Protein AF-A0A538GPS1-F1 (afdb_monomer_lite)

Foldseek 3Di:
DDDDDDDPDPPDQPDPPDPPDDPDPDDQQEEEEADCPPVSVVVVVVCVVRNRHHDDPPGLEYEYPDPLVCLLVVLVVDDADNHAYEYADPPHDQCSNPPHPRYDYD

Structure (mmCIF, N/CA/C/O backbone):
data_AF-A0A538GPS1-F1
#
_entry.id   AF-A0A538GPS1-F1
#
loop_
_atom_site.group_PDB
_atom_site.id
_atom_site.type_symbol
_atom_site.label_atom_id
_atom_site.label_alt_id
_atom_site.label_comp_id
_atom_site.label_asym_id
_atom_site.label_entity_id
_atom_site.label_seq_id
_atom_site.pdbx_PDB_ins_code
_atom_site.Cartn_x
_atom_site.Cartn_y
_atom_site.Cartn_z
_atom_site.occupancy
_atom_site.B_iso_or_equiv
_atom_site.auth_seq_id
_atom_site.auth_comp_id
_atom_site.auth_asym_id
_atom_site.auth_atom_id
_atom_site.pdbx_PDB_model_num
ATOM 1 N N . MET A 1 1 ? -24.217 -10.871 38.547 1.00 39.09 1 MET A N 1
ATOM 2 C CA . MET A 1 1 ? -23.057 -10.345 37.802 1.00 39.09 1 MET A CA 1
ATOM 3 C C . MET A 1 1 ? -23.225 -10.639 36.313 1.00 39.09 1 MET A C 1
ATOM 5 O O . MET A 1 1 ? -22.806 -11.702 35.878 1.00 39.09 1 MET A O 1
ATOM 9 N N . PRO A 1 2 ? -23.867 -9.754 35.533 1.00 35.06 2 PRO A N 1
ATOM 10 C CA . PRO A 1 2 ? -23.668 -9.675 34.093 1.00 35.06 2 PRO A CA 1
ATOM 11 C C . PRO A 1 2 ? -22.802 -8.448 33.770 1.00 35.06 2 PRO A C 1
ATOM 13 O O . PRO A 1 2 ? -23.121 -7.319 34.135 1.00 35.06 2 PRO A O 1
ATOM 16 N N . GLN A 1 3 ? -21.664 -8.705 33.139 1.00 40.09 3 GLN A N 1
ATOM 17 C CA . GLN A 1 3 ? -20.678 -7.714 32.722 1.00 40.09 3 GLN A CA 1
ATOM 18 C C . GLN A 1 3 ? -21.168 -6.900 31.517 1.00 40.09 3 GLN A C 1
ATOM 20 O O . GLN A 1 3 ? -21.718 -7.441 30.559 1.00 40.09 3 GLN A O 1
ATOM 25 N N . HIS A 1 4 ? -20.971 -5.586 31.615 1.00 30.75 4 HIS A N 1
ATOM 26 C CA . HIS A 1 4 ? -21.347 -4.565 30.645 1.00 30.75 4 HIS A CA 1
ATOM 27 C C . HIS A 1 4 ? -20.799 -4.857 29.240 1.00 30.75 4 HIS A C 1
ATOM 29 O O . HIS A 1 4 ? -19.589 -4.910 29.033 1.00 30.75 4 HIS A O 1
ATOM 35 N N . ALA A 1 5 ? -21.701 -4.961 28.262 1.00 35.72 5 ALA A N 1
ATOM 36 C CA . ALA A 1 5 ? -21.367 -4.817 26.853 1.00 35.72 5 ALA A CA 1
ATOM 37 C C . ALA A 1 5 ? -21.033 -3.342 26.582 1.00 35.72 5 ALA A C 1
ATOM 39 O O . ALA A 1 5 ? -21.897 -2.469 26.686 1.00 35.72 5 ALA A O 1
ATOM 40 N N . ALA A 1 6 ? -19.766 -3.056 26.284 1.00 37.31 6 ALA A N 1
ATOM 41 C CA . ALA A 1 6 ? -19.336 -1.733 25.859 1.00 37.31 6 ALA A CA 1
ATOM 42 C C . ALA A 1 6 ? -19.928 -1.432 24.475 1.00 37.31 6 ALA A C 1
ATOM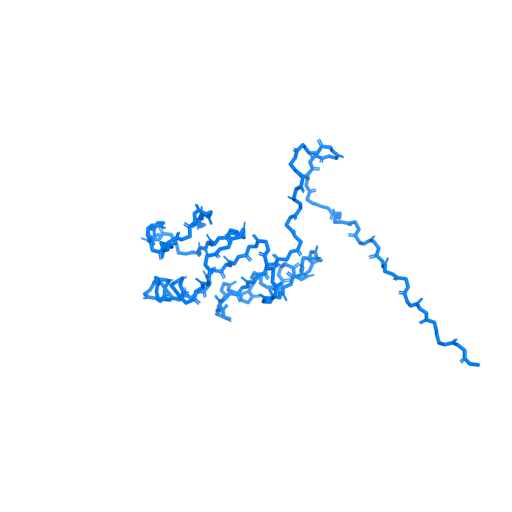 44 O O . ALA A 1 6 ? -19.700 -2.154 23.501 1.00 37.31 6 ALA A O 1
ATOM 45 N N . ALA A 1 7 ? -20.730 -0.372 24.419 1.00 36.09 7 ALA A N 1
ATOM 46 C CA . ALA A 1 7 ? -21.308 0.163 23.203 1.00 36.09 7 ALA A CA 1
ATOM 47 C C . ALA A 1 7 ? -20.195 0.507 22.202 1.00 36.09 7 ALA A C 1
ATOM 49 O O . ALA A 1 7 ? -19.267 1.250 22.524 1.00 36.09 7 ALA A O 1
ATOM 50 N N . HIS A 1 8 ? -20.298 -0.038 20.989 1.00 39.16 8 HIS A N 1
ATOM 51 C CA . HIS A 1 8 ? -19.457 0.345 19.862 1.00 39.16 8 HIS A CA 1
ATOM 52 C C . HIS A 1 8 ? -19.736 1.815 19.542 1.00 39.16 8 HIS A C 1
ATOM 54 O O . HIS A 1 8 ? -20.783 2.158 18.994 1.00 39.16 8 HIS A O 1
ATOM 60 N N . GLY A 1 9 ? -18.822 2.690 19.955 1.00 30.95 9 GLY A N 1
ATOM 61 C CA . GLY A 1 9 ? -18.897 4.113 19.672 1.00 30.95 9 GLY A CA 1
ATOM 62 C C . GLY A 1 9 ? -18.746 4.349 18.177 1.00 30.95 9 GLY A C 1
ATOM 63 O O . GLY A 1 9 ? -17.663 4.179 17.624 1.00 30.95 9 GLY A O 1
ATOM 64 N N . THR A 1 10 ? -19.834 4.754 17.528 1.00 42.28 10 THR A N 1
ATOM 65 C CA . THR A 1 10 ? -19.849 5.255 16.155 1.00 42.28 10 THR A CA 1
ATOM 66 C C . THR A 1 10 ? -19.020 6.539 16.099 1.00 42.28 10 THR A C 1
ATOM 68 O O . THR A 1 10 ? -19.525 7.637 16.338 1.00 42.28 10 THR A O 1
ATOM 71 N N . SER A 1 11 ? -17.715 6.414 15.855 1.00 41.50 11 SER A N 1
ATOM 72 C CA . SER A 1 11 ? -16.837 7.571 15.706 1.00 41.50 11 SER A CA 1
ATOM 73 C C . SER A 1 11 ? -16.986 8.123 14.295 1.00 41.50 11 SER A C 1
ATOM 75 O O . SER A 1 11 ? -16.379 7.655 13.335 1.00 41.50 11 SER A O 1
ATOM 77 N N . THR A 1 12 ? -17.864 9.111 14.162 1.00 42.78 12 THR A N 1
ATOM 78 C CA . THR A 1 12 ? -18.005 9.920 12.955 1.00 42.78 12 THR A CA 1
ATOM 79 C C . THR A 1 12 ? -16.660 10.573 12.646 1.00 42.78 12 THR A C 1
ATOM 81 O O . THR A 1 12 ? -16.202 11.418 13.418 1.00 42.78 12 THR A O 1
ATOM 84 N N . ILE A 1 13 ? -16.048 10.214 11.513 1.00 49.97 13 ILE A N 1
ATOM 85 C CA . ILE A 1 13 ? -14.842 10.852 10.966 1.00 49.97 13 ILE A CA 1
ATOM 86 C C . ILE A 1 13 ? -15.161 12.332 10.698 1.00 49.97 13 ILE A C 1
ATOM 88 O O . ILE A 1 13 ? -15.565 12.735 9.607 1.00 49.97 13 ILE A O 1
ATOM 92 N N . ARG A 1 14 ? -15.022 13.182 11.718 1.00 42.12 14 ARG A N 1
ATOM 93 C CA . ARG A 1 14 ? -15.125 14.633 11.575 1.00 42.12 14 ARG A CA 1
ATOM 94 C C . ARG A 1 14 ? -13.838 15.129 10.929 1.00 42.12 14 ARG A C 1
ATOM 96 O O . ARG A 1 14 ? -12.823 15.265 11.599 1.00 42.12 14 ARG A O 1
ATOM 103 N N . GLY A 1 15 ? -13.893 15.424 9.632 1.00 47.28 15 GLY A N 1
ATOM 104 C CA . GLY A 1 15 ? -12.872 16.253 8.981 1.00 47.28 15 GLY A CA 1
ATOM 105 C C . GLY A 1 15 ? -12.451 15.845 7.575 1.00 47.28 15 GLY A C 1
ATOM 106 O O . GLY A 1 15 ? -11.841 16.659 6.887 1.00 47.28 15 GLY A O 1
ATOM 107 N N . ALA A 1 16 ? -12.800 14.654 7.093 1.00 47.78 16 ALA A N 1
ATOM 108 C CA . ALA A 1 16 ? -12.666 14.365 5.670 1.00 47.78 16 ALA A CA 1
ATOM 109 C C . ALA A 1 16 ? -13.936 14.858 4.966 1.00 47.78 16 ALA A C 1
ATOM 111 O O . ALA A 1 16 ? -15.042 14.452 5.309 1.00 47.78 16 ALA A O 1
ATOM 112 N N . ARG A 1 17 ? -13.802 15.776 4.003 1.00 47.62 17 ARG A N 1
ATOM 113 C CA . ARG A 1 17 ? -14.921 16.195 3.145 1.00 47.62 17 ARG A CA 1
ATOM 114 C C . ARG A 1 17 ? -15.254 15.063 2.169 1.00 47.62 17 ARG A C 1
ATOM 116 O O . ARG A 1 17 ? -14.982 15.173 0.980 1.00 47.62 17 ARG A O 1
ATOM 123 N N . HIS A 1 18 ? -15.802 13.959 2.664 1.00 47.44 18 HIS A N 1
ATOM 124 C CA . HIS A 1 18 ? -16.508 13.009 1.817 1.00 47.44 18 HIS A CA 1
ATOM 125 C C . HIS A 1 18 ? -17.940 13.527 1.620 1.00 47.44 18 HIS A C 1
ATOM 127 O O . HIS A 1 18 ? -18.550 14.017 2.577 1.00 47.44 18 HIS A O 1
ATOM 133 N N . PRO A 1 19 ? -18.487 13.476 0.393 1.00 46.00 19 PRO A N 1
ATOM 134 C CA . PRO A 1 19 ? -19.875 13.839 0.163 1.00 46.00 19 PRO A CA 1
ATOM 135 C C . PRO A 1 19 ? -20.763 13.032 1.108 1.00 46.00 19 PRO A C 1
ATOM 137 O O . PRO A 1 19 ? -20.655 11.809 1.167 1.00 46.00 19 PRO A O 1
ATOM 140 N N . VAL A 1 20 ? -21.679 13.712 1.800 1.00 47.50 20 VAL A N 1
ATOM 141 C CA . VAL A 1 20 ? -22.628 13.119 2.767 1.00 47.50 20 VAL A CA 1
ATOM 142 C C . VAL A 1 20 ? -23.563 12.081 2.107 1.00 47.50 20 VAL A C 1
ATOM 144 O O . VAL A 1 20 ? -24.335 11.407 2.781 1.00 47.50 20 VAL A O 1
ATOM 147 N N . ARG A 1 21 ? -23.489 11.949 0.773 1.00 43.38 21 ARG A N 1
ATOM 148 C CA . ARG A 1 21 ? -24.135 10.940 -0.076 1.00 43.38 21 ARG A CA 1
ATOM 149 C C . ARG A 1 21 ? -23.228 10.598 -1.269 1.00 43.38 21 ARG A C 1
ATOM 151 O O . ARG A 1 21 ? -23.521 10.973 -2.401 1.00 43.38 21 ARG A O 1
ATOM 158 N N . SER A 1 22 ? -22.081 9.969 -1.023 1.00 45.09 22 SER A N 1
ATOM 159 C CA . SER A 1 22 ? -21.224 9.464 -2.104 1.00 45.09 22 SER A CA 1
ATOM 160 C C . SER A 1 22 ? -21.764 8.130 -2.618 1.00 45.09 22 SER A C 1
ATOM 162 O O . SER A 1 22 ? -21.952 7.195 -1.848 1.00 45.09 22 SER A O 1
ATOM 164 N N . TRP A 1 23 ? -21.995 8.033 -3.924 1.00 48.41 23 TRP A N 1
ATOM 165 C CA . TRP A 1 23 ? -22.496 6.844 -4.624 1.00 48.41 23 TRP A CA 1
ATOM 166 C C . TRP A 1 23 ? -21.445 5.721 -4.773 1.00 48.41 23 TRP A C 1
ATOM 168 O O . TRP A 1 23 ? -21.638 4.777 -5.535 1.00 48.41 23 TRP A O 1
ATOM 178 N N . SER A 1 24 ? -20.343 5.790 -4.024 1.00 49.16 24 SER A N 1
ATOM 179 C CA . SER A 1 24 ? -19.311 4.754 -3.954 1.00 49.16 24 SER A CA 1
ATOM 180 C C . SER A 1 24 ? -19.479 3.974 -2.652 1.00 49.16 24 SER A C 1
ATOM 182 O O . SER A 1 24 ? -19.113 4.450 -1.584 1.00 49.16 24 SER A O 1
ATOM 184 N N . TYR A 1 25 ? -20.029 2.767 -2.736 1.00 51.78 25 TYR A N 1
ATOM 185 C CA . TYR A 1 25 ? -20.410 1.902 -1.609 1.00 51.78 25 TYR A CA 1
ATOM 186 C C . TYR A 1 25 ? -19.238 1.353 -0.757 1.00 51.78 25 TYR A C 1
ATOM 188 O O . TYR A 1 25 ? -19.392 0.318 -0.115 1.00 51.78 25 TYR A O 1
ATOM 196 N N . ARG A 1 26 ? -18.044 1.964 -0.777 1.00 54.47 26 ARG A N 1
ATOM 197 C CA . ARG A 1 26 ? -16.881 1.482 -0.012 1.00 54.47 26 ARG A CA 1
ATOM 198 C C . ARG A 1 26 ? -16.118 2.638 0.619 1.00 54.47 26 ARG A C 1
ATOM 200 O O . ARG A 1 26 ? -15.397 3.367 -0.060 1.00 54.47 26 ARG A O 1
ATOM 207 N N . VAL A 1 27 ? -16.317 2.794 1.922 1.00 74.00 27 VAL A N 1
ATOM 208 C CA . VAL A 1 27 ? -15.434 3.558 2.802 1.00 74.00 27 VAL A CA 1
ATOM 209 C C . VAL A 1 27 ? -14.168 2.715 2.983 1.00 74.00 27 VAL A C 1
ATOM 211 O O . VAL A 1 27 ? -14.269 1.505 3.132 1.00 74.00 27 VAL A O 1
ATOM 214 N N . ILE A 1 28 ? -12.985 3.326 2.896 1.00 86.44 28 ILE A N 1
ATOM 215 C CA . ILE A 1 28 ? -11.736 2.660 3.289 1.00 86.44 28 ILE A CA 1
ATOM 216 C C . ILE A 1 28 ? -11.716 2.655 4.816 1.00 86.44 28 ILE A C 1
ATOM 218 O O . ILE A 1 28 ? -11.569 3.714 5.428 1.00 86.44 28 ILE A O 1
ATOM 222 N N . GLU A 1 29 ? -11.910 1.489 5.417 1.00 90.31 29 GLU A N 1
ATOM 223 C CA . GLU A 1 29 ? -12.004 1.315 6.868 1.00 90.31 29 GLU A CA 1
ATOM 224 C C . GLU A 1 29 ? -10.732 0.688 7.439 1.00 90.31 29 GLU A C 1
ATOM 226 O O . GLU A 1 29 ? -10.360 0.992 8.577 1.00 90.31 29 GLU A O 1
ATOM 231 N N . ARG A 1 30 ? -10.031 -0.130 6.638 1.00 93.62 30 ARG A N 1
ATOM 232 C CA . ARG A 1 30 ? -8.816 -0.833 7.060 1.00 93.62 30 ARG A CA 1
ATOM 233 C C . ARG A 1 30 ? -7.668 -0.711 6.064 1.00 93.62 30 ARG A C 1
ATOM 235 O O . ARG A 1 30 ? -7.823 -0.962 4.869 1.00 93.62 30 ARG A O 1
ATOM 242 N N . VAL A 1 31 ? -6.484 -0.398 6.586 1.00 96.50 31 VAL A N 1
ATOM 243 C CA . VAL A 1 31 ? -5.239 -0.283 5.822 1.00 96.50 31 VAL A CA 1
ATOM 244 C C . VAL A 1 31 ? -4.156 -1.170 6.434 1.00 96.50 31 VAL A C 1
ATOM 246 O O . VAL A 1 31 ? -3.855 -1.059 7.618 1.00 96.50 31 VAL A O 1
ATOM 249 N N . HIS A 1 32 ? -3.505 -1.994 5.622 1.00 97.62 32 HIS A N 1
ATOM 250 C CA . HIS A 1 32 ? -2.291 -2.711 6.005 1.00 97.62 32 HIS A CA 1
ATOM 251 C C . HIS A 1 32 ? -1.072 -1.908 5.535 1.00 97.62 32 HIS A C 1
ATOM 253 O O . HIS A 1 32 ? -0.857 -1.738 4.337 1.00 97.62 32 HIS A O 1
ATOM 259 N N . VAL A 1 33 ? -0.263 -1.402 6.467 1.00 98.31 33 VAL A N 1
ATOM 260 C CA . VAL A 1 33 ? 0.998 -0.709 6.155 1.00 98.31 33 VAL A CA 1
ATOM 261 C C . VAL A 1 33 ? 2.167 -1.684 6.290 1.00 98.31 33 VAL A C 1
ATOM 263 O O . VAL A 1 33 ? 2.444 -2.162 7.387 1.00 98.31 33 VAL A O 1
ATOM 266 N N . ILE A 1 34 ? 2.881 -1.944 5.192 1.00 98.19 34 ILE A N 1
ATOM 267 C CA . ILE A 1 34 ? 4.056 -2.826 5.175 1.00 98.19 34 ILE A CA 1
ATOM 268 C C . ILE A 1 34 ? 5.326 -1.977 5.161 1.00 98.19 34 ILE A C 1
ATOM 270 O O . ILE A 1 34 ? 5.583 -1.238 4.213 1.00 98.19 34 ILE A O 1
ATOM 274 N N . GLY A 1 35 ? 6.144 -2.116 6.204 1.00 97.75 35 GLY A N 1
ATOM 275 C CA . GLY A 1 35 ? 7.375 -1.351 6.410 1.00 97.75 35 GLY A CA 1
ATOM 276 C C . GLY A 1 35 ? 7.205 -0.256 7.464 1.00 97.75 35 GLY A C 1
ATOM 277 O O . GLY A 1 35 ? 6.355 0.619 7.345 1.00 97.75 35 GLY A O 1
ATOM 278 N N . SER A 1 36 ? 8.044 -0.283 8.502 1.00 96.19 36 SER A N 1
ATOM 279 C CA . SER A 1 36 ? 7.958 0.594 9.683 1.00 96.19 36 SER A CA 1
ATOM 280 C C . SER A 1 36 ? 8.992 1.728 9.697 1.00 96.19 36 SER A C 1
ATOM 282 O O . SER A 1 36 ? 9.229 2.356 10.728 1.00 96.19 36 SER A O 1
ATOM 284 N N . GLY A 1 37 ? 9.605 2.035 8.548 1.00 96.44 37 GLY A N 1
ATOM 285 C CA . GLY A 1 37 ? 10.525 3.167 8.409 1.00 96.44 37 GLY A CA 1
ATOM 286 C C . GLY A 1 37 ? 9.841 4.529 8.603 1.00 96.44 37 GLY A C 1
ATOM 287 O O . GLY A 1 37 ? 8.674 4.618 8.982 1.00 96.44 37 GLY A O 1
ATOM 288 N N . ARG A 1 38 ? 10.558 5.619 8.291 1.00 96.94 38 ARG A N 1
ATOM 289 C CA . ARG A 1 38 ? 10.065 7.004 8.472 1.00 96.94 38 ARG A CA 1
ATOM 290 C C . ARG A 1 38 ? 8.649 7.220 7.923 1.00 96.94 38 ARG A C 1
ATOM 292 O O . ARG A 1 38 ? 7.791 7.727 8.638 1.00 96.94 38 ARG A O 1
ATOM 299 N N . VAL A 1 39 ? 8.413 6.818 6.672 1.00 97.25 39 VAL A N 1
ATOM 300 C CA . VAL A 1 39 ? 7.120 7.011 5.998 1.00 97.25 39 VAL A CA 1
ATOM 301 C C . VAL A 1 39 ? 6.042 6.113 6.601 1.00 97.25 39 VAL A C 1
ATOM 303 O O . VAL A 1 39 ? 4.994 6.617 6.990 1.00 97.25 39 VAL A O 1
ATOM 306 N N . GLY A 1 40 ? 6.307 4.812 6.746 1.00 97.94 40 GLY A N 1
ATOM 307 C CA . GLY A 1 40 ? 5.319 3.864 7.266 1.00 97.94 40 GLY A CA 1
ATOM 308 C C . GLY A 1 40 ? 4.868 4.191 8.688 1.00 97.94 40 GLY A C 1
ATOM 309 O O . GLY A 1 40 ? 3.671 4.248 8.951 1.00 97.94 40 GLY A O 1
ATOM 310 N N . SER A 1 41 ? 5.804 4.536 9.578 1.00 98.31 41 SER A N 1
ATOM 311 C CA . SER A 1 41 ? 5.478 4.971 10.943 1.00 98.31 41 SER A CA 1
ATOM 312 C C . SER A 1 41 ? 4.611 6.235 10.963 1.00 98.31 41 SER A C 1
ATOM 314 O O . SER A 1 41 ? 3.636 6.309 11.712 1.00 98.31 41 SER A O 1
ATOM 316 N N . ALA A 1 42 ? 4.923 7.223 10.115 1.00 98.12 42 ALA A N 1
ATOM 317 C CA . ALA A 1 42 ? 4.130 8.445 10.015 1.00 98.12 42 ALA A CA 1
ATOM 318 C C . ALA A 1 42 ? 2.717 8.172 9.479 1.00 98.12 42 ALA A C 1
ATOM 320 O O . ALA A 1 42 ? 1.747 8.720 10.001 1.00 98.12 42 ALA A O 1
ATOM 321 N N . ILE A 1 43 ? 2.584 7.310 8.467 1.00 97.50 43 ILE A N 1
ATOM 322 C CA . ILE A 1 43 ? 1.284 6.947 7.895 1.00 97.50 43 ILE A CA 1
ATOM 323 C C . ILE A 1 43 ? 0.443 6.180 8.914 1.00 97.50 43 ILE A C 1
ATOM 325 O O . ILE A 1 43 ? -0.696 6.573 9.153 1.00 97.50 43 ILE A O 1
ATOM 329 N N . THR A 1 44 ? 1.008 5.168 9.578 1.00 98.00 44 THR A N 1
ATOM 330 C CA . THR A 1 44 ? 0.323 4.413 10.637 1.00 98.00 44 THR A CA 1
ATOM 331 C C . THR A 1 44 ? -0.188 5.335 11.740 1.00 98.00 44 THR A C 1
ATOM 333 O O . THR A 1 44 ? -1.368 5.283 12.076 1.00 98.00 44 THR A O 1
ATOM 336 N N . ALA A 1 45 ? 0.650 6.243 12.255 1.00 97.25 45 ALA A N 1
ATOM 337 C CA . ALA A 1 45 ? 0.228 7.197 13.282 1.00 97.25 45 ALA A CA 1
ATOM 338 C C . ALA A 1 45 ? -0.944 8.075 12.807 1.00 97.25 45 ALA A C 1
ATOM 340 O O . ALA A 1 45 ? -1.943 8.231 13.507 1.00 97.25 45 ALA A O 1
ATOM 341 N N . ARG A 1 46 ? -0.857 8.604 11.580 1.00 96.50 46 ARG A N 1
ATOM 342 C CA . ARG A 1 46 ? -1.886 9.477 10.996 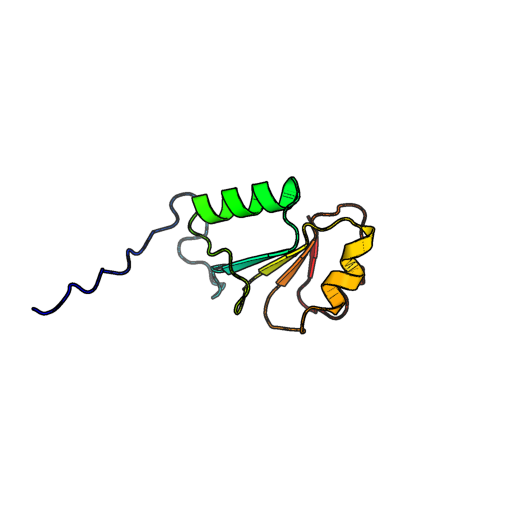1.00 96.50 46 ARG A CA 1
ATOM 343 C C . ARG A 1 46 ? -3.186 8.751 10.639 1.00 96.50 46 ARG A C 1
ATOM 345 O O . ARG A 1 46 ? -4.227 9.406 10.588 1.00 96.50 46 ARG A O 1
ATOM 352 N N . LEU A 1 47 ? -3.141 7.453 10.345 1.00 95.19 47 LEU A N 1
ATOM 353 C CA . LEU A 1 47 ? -4.329 6.620 10.134 1.00 95.19 47 LEU A CA 1
ATOM 354 C C . LEU A 1 47 ? -5.037 6.354 11.465 1.00 95.19 47 LEU A C 1
ATOM 356 O O . LEU A 1 47 ? -6.232 6.631 11.582 1.00 95.19 47 LEU A O 1
ATOM 360 N N . SER A 1 48 ? -4.282 5.939 12.485 1.00 92.69 48 SER A N 1
ATOM 361 C CA . SER A 1 48 ? -4.806 5.683 13.830 1.00 92.69 48 SER A CA 1
ATOM 362 C C . SER A 1 48 ? -5.440 6.927 14.457 1.00 92.69 48 SER A C 1
ATOM 364 O O . SER A 1 48 ? -6.543 6.856 14.990 1.00 92.69 48 SER A O 1
ATOM 366 N N . GLU A 1 49 ? -4.808 8.098 14.327 1.00 93.69 49 GLU A N 1
ATOM 367 C CA . GLU A 1 49 ? -5.367 9.379 14.797 1.00 93.69 49 GLU A CA 1
ATOM 368 C C . GLU A 1 49 ? -6.709 9.744 14.147 1.00 93.69 49 GLU A C 1
ATOM 370 O O . GLU A 1 49 ? -7.485 10.515 14.710 1.00 93.69 49 GLU A O 1
ATOM 375 N N . ARG A 1 50 ? -6.986 9.206 12.956 1.00 89.38 50 ARG A N 1
ATOM 376 C CA . ARG A 1 50 ? -8.219 9.455 12.198 1.00 89.38 50 ARG A CA 1
ATOM 377 C C . ARG A 1 50 ? -9.250 8.338 12.344 1.00 89.38 50 ARG A C 1
ATOM 379 O O . ARG A 1 50 ? -10.298 8.417 11.707 1.00 89.38 50 ARG A O 1
ATOM 386 N N . GLY A 1 51 ? -8.974 7.333 13.175 1.00 90.06 51 GLY A N 1
ATOM 387 C CA . GLY A 1 51 ? -9.872 6.204 13.412 1.00 90.06 51 GLY A CA 1
ATOM 388 C C . GLY A 1 51 ? -9.941 5.199 12.260 1.00 90.06 51 GLY A C 1
ATOM 389 O O . GLY A 1 51 ? -10.906 4.446 12.192 1.00 90.06 51 GLY A O 1
ATOM 390 N N . VAL A 1 52 ? -8.952 5.184 11.359 1.00 93.06 52 VAL A N 1
ATOM 391 C CA . VAL A 1 52 ? -8.823 4.135 10.335 1.00 93.06 52 VAL A CA 1
ATOM 392 C C . VAL A 1 52 ? -8.066 2.960 10.947 1.00 93.06 52 VAL A C 1
ATOM 394 O O . VAL A 1 52 ? -7.012 3.157 11.555 1.00 93.06 52 VAL A O 1
ATOM 397 N N . ALA A 1 53 ? -8.588 1.743 10.797 1.00 94.94 53 ALA A N 1
ATOM 398 C CA . ALA A 1 53 ? -7.948 0.556 11.346 1.00 94.94 53 ALA A CA 1
ATOM 399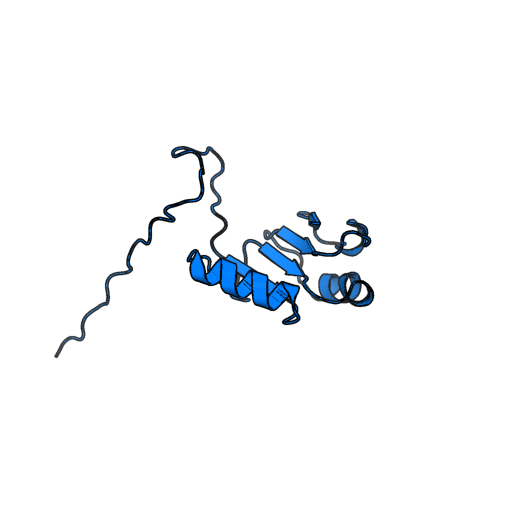 C C . ALA A 1 53 ? -6.638 0.262 10.602 1.00 94.94 53 ALA A C 1
ATOM 401 O O . ALA A 1 53 ? -6.618 0.196 9.372 1.00 94.94 53 ALA A O 1
ATOM 402 N N . VAL A 1 54 ? -5.550 0.055 11.347 1.00 96.62 54 VAL A N 1
ATOM 403 C CA . VAL A 1 54 ? -4.282 -0.437 10.797 1.00 96.62 54 VAL A CA 1
ATOM 404 C C . VAL A 1 54 ? -4.126 -1.895 11.199 1.00 96.62 54 VAL A C 1
ATOM 406 O O . VAL A 1 54 ? -3.844 -2.184 12.360 1.00 96.62 54 VAL A O 1
ATOM 409 N N . ALA A 1 55 ? -4.380 -2.803 10.262 1.00 94.19 55 ALA A N 1
ATOM 410 C CA . ALA A 1 55 ? -4.398 -4.240 10.517 1.00 94.19 55 ALA A CA 1
ATOM 411 C C . ALA A 1 55 ? -4.116 -5.033 9.233 1.00 94.19 55 ALA A C 1
ATOM 413 O O . ALA A 1 55 ? -4.321 -4.527 8.128 1.00 94.19 55 ALA A O 1
ATOM 414 N N . GLU A 1 56 ? -3.626 -6.262 9.390 1.00 93.56 56 GLU A N 1
ATOM 415 C CA . GLU A 1 56 ? -3.199 -7.118 8.276 1.00 93.56 56 GLU A CA 1
ATOM 416 C C . GLU A 1 56 ? -4.357 -7.908 7.647 1.00 93.56 56 GLU A C 1
ATOM 418 O O . GLU A 1 56 ? -4.294 -8.273 6.473 1.00 93.56 56 GLU A O 1
ATOM 423 N N . ASP A 1 57 ? -5.409 -8.176 8.422 1.00 91.06 57 ASP A N 1
ATOM 424 C CA . ASP A 1 57 ? -6.561 -8.996 8.052 1.00 91.06 57 ASP A CA 1
ATOM 425 C C . ASP A 1 57 ? -7.554 -8.245 7.160 1.00 91.06 57 ASP A C 1
ATOM 427 O O . ASP A 1 57 ? -8.096 -7.226 7.555 1.00 91.06 57 ASP A O 1
ATOM 431 N N . ASP A 1 58 ? -7.837 -8.768 5.965 1.00 90.00 58 ASP A N 1
ATOM 432 C CA . ASP A 1 58 ? -8.827 -8.209 5.026 1.00 90.00 58 ASP A CA 1
ATOM 433 C C . ASP A 1 58 ? -8.767 -6.668 4.858 1.00 90.00 58 ASP A C 1
ATOM 435 O O . ASP A 1 58 ? -9.733 -5.955 5.169 1.00 90.00 58 ASP A O 1
ATOM 439 N N . PRO A 1 59 ? -7.618 -6.119 4.418 1.00 94.25 59 PRO A N 1
ATOM 440 C CA . PRO A 1 59 ? -7.462 -4.685 4.239 1.00 94.25 59 PRO A CA 1
ATOM 441 C C . PRO A 1 59 ? -8.145 -4.202 2.954 1.00 94.25 59 PRO A C 1
ATOM 443 O O . PRO A 1 59 ? -8.054 -4.829 1.895 1.00 94.25 59 PRO A O 1
ATOM 446 N N . ASP A 1 60 ? -8.747 -3.014 3.013 1.00 94.69 60 ASP A N 1
ATOM 447 C CA . ASP A 1 60 ? -9.222 -2.310 1.818 1.00 94.69 60 ASP A CA 1
ATOM 448 C C . ASP A 1 60 ? -8.045 -1.774 0.987 1.00 94.69 60 ASP A C 1
ATOM 450 O O . ASP A 1 60 ? -8.146 -1.633 -0.237 1.00 94.69 60 ASP A O 1
ATOM 454 N N . VAL A 1 61 ? -6.924 -1.477 1.660 1.00 96.06 61 VAL A N 1
ATOM 455 C CA . VAL A 1 61 ? -5.675 -0.979 1.072 1.00 96.06 61 VAL A CA 1
ATOM 456 C C . VAL A 1 61 ? -4.462 -1.639 1.729 1.00 96.06 61 VAL A C 1
ATOM 458 O O . VAL A 1 61 ? -4.323 -1.603 2.947 1.00 96.06 61 VAL A O 1
ATOM 461 N N . VAL A 1 62 ? -3.530 -2.151 0.928 1.00 98.06 62 VAL A N 1
ATOM 462 C CA . VAL A 1 62 ? -2.164 -2.490 1.348 1.00 98.06 62 VAL A CA 1
ATOM 463 C C . VAL A 1 62 ? -1.216 -1.408 0.836 1.00 98.06 62 VAL A C 1
ATOM 465 O O . VAL A 1 62 ? -1.135 -1.173 -0.370 1.00 98.06 62 VAL A O 1
ATOM 468 N N . LEU A 1 63 ? -0.494 -0.741 1.737 1.00 98.31 63 LEU A N 1
ATOM 469 C CA . LEU A 1 63 ? 0.464 0.307 1.398 1.00 98.31 63 LEU A CA 1
ATOM 470 C C . LEU A 1 63 ? 1.897 -0.137 1.703 1.00 98.31 63 LEU A C 1
ATOM 472 O O . LEU A 1 63 ? 2.271 -0.350 2.856 1.00 98.31 63 LEU A O 1
ATOM 476 N N . LEU A 1 64 ? 2.710 -0.229 0.655 1.00 98.56 64 LEU A N 1
ATOM 477 C CA . LEU A 1 64 ? 4.119 -0.585 0.715 1.00 98.56 64 LEU A CA 1
ATOM 478 C C . LEU A 1 64 ? 4.961 0.658 1.033 1.00 98.56 64 LEU A C 1
ATOM 480 O O . LEU A 1 64 ? 5.178 1.536 0.195 1.00 98.56 64 LEU A O 1
ATOM 484 N N . CYS A 1 65 ? 5.458 0.707 2.264 1.00 98.50 65 CYS A N 1
ATOM 485 C CA . CYS A 1 65 ? 6.411 1.681 2.792 1.00 98.50 65 CYS A CA 1
ATOM 486 C C . CYS A 1 65 ? 7.800 1.047 2.990 1.00 98.50 65 CYS A C 1
ATOM 488 O O . CYS A 1 65 ? 8.500 1.323 3.969 1.00 98.50 65 CYS A O 1
ATOM 490 N N . VAL A 1 66 ? 8.178 0.176 2.056 1.00 98.44 66 VAL A N 1
ATOM 491 C CA . VAL A 1 66 ? 9.479 -0.501 1.978 1.00 98.44 66 VAL A CA 1
ATOM 492 C C . VAL A 1 66 ? 10.432 0.271 1.050 1.00 98.44 66 VAL A C 1
ATOM 494 O O . VAL A 1 66 ? 9.965 1.114 0.282 1.00 98.44 66 VAL A O 1
ATOM 497 N N . PRO A 1 67 ? 11.755 0.021 1.092 1.00 97.75 67 PRO A N 1
ATOM 498 C CA . PRO A 1 67 ? 12.679 0.568 0.099 1.00 97.75 67 PRO A CA 1
ATOM 499 C C . PRO A 1 67 ? 12.277 0.194 -1.333 1.00 97.75 67 PRO A C 1
ATOM 501 O O . PRO A 1 67 ? 11.786 -0.909 -1.561 1.00 97.75 67 PRO A O 1
ATOM 504 N N . ASP A 1 68 ? 12.558 1.073 -2.297 1.00 97.75 68 ASP A N 1
ATOM 505 C CA . ASP A 1 68 ? 12.197 0.911 -3.714 1.00 97.75 68 ASP A CA 1
ATOM 506 C C . ASP A 1 68 ? 12.599 -0.454 -4.287 1.00 97.75 68 ASP A C 1
ATOM 508 O O . ASP A 1 68 ? 11.807 -1.130 -4.943 1.00 97.75 68 ASP A O 1
ATOM 512 N N . THR A 1 69 ? 13.809 -0.908 -3.953 1.00 97.69 69 THR A N 1
ATOM 513 C CA . THR A 1 69 ? 14.355 -2.200 -4.389 1.00 97.69 69 THR A CA 1
ATOM 514 C C . THR A 1 69 ? 13.571 -3.407 -3.874 1.00 97.69 69 THR A C 1
ATOM 516 O O . THR A 1 69 ? 13.675 -4.478 -4.460 1.00 97.69 69 THR A O 1
ATOM 519 N N . ALA A 1 70 ? 12.782 -3.253 -2.809 1.00 98.25 70 ALA A N 1
ATOM 520 C CA . ALA A 1 70 ? 11.999 -4.320 -2.192 1.00 98.25 70 ALA A CA 1
ATOM 521 C C . ALA A 1 70 ? 10.518 -4.318 -2.613 1.00 98.25 70 ALA A C 1
ATOM 523 O O . ALA A 1 70 ? 9.794 -5.255 -2.270 1.00 98.25 70 ALA A O 1
ATOM 524 N N . ILE A 1 71 ? 10.040 -3.292 -3.331 1.00 98.38 71 ILE A N 1
ATOM 525 C CA . ILE A 1 71 ? 8.613 -3.128 -3.667 1.00 98.38 71 ILE A CA 1
ATOM 526 C C . ILE A 1 71 ? 8.085 -4.322 -4.465 1.00 98.38 71 ILE A C 1
ATOM 528 O O . ILE A 1 71 ? 7.062 -4.894 -4.091 1.00 98.38 71 ILE A O 1
ATOM 532 N N . ALA A 1 72 ? 8.788 -4.719 -5.529 1.00 98.44 72 ALA A N 1
ATOM 533 C CA . ALA A 1 72 ? 8.334 -5.796 -6.405 1.00 98.44 72 ALA A CA 1
ATOM 534 C C . ALA A 1 72 ? 8.252 -7.142 -5.674 1.00 98.44 72 ALA A C 1
ATOM 536 O O . ALA A 1 72 ? 7.251 -7.848 -5.772 1.00 98.44 72 ALA A O 1
ATOM 537 N N . ASP A 1 73 ? 9.276 -7.477 -4.891 1.00 98.38 73 ASP A N 1
ATOM 538 C CA . ASP A 1 73 ? 9.309 -8.742 -4.156 1.00 98.38 73 ASP A CA 1
ATOM 539 C C . ASP A 1 73 ? 8.268 -8.768 -3.036 1.00 98.38 73 ASP A C 1
ATOM 541 O O . ASP A 1 73 ? 7.558 -9.757 -2.874 1.00 98.38 73 ASP A O 1
ATOM 545 N N . THR A 1 74 ? 8.088 -7.648 -2.331 1.00 98.00 74 THR A N 1
ATOM 546 C CA . THR A 1 74 ? 7.040 -7.520 -1.311 1.00 98.00 74 THR A CA 1
ATOM 547 C C . THR A 1 74 ? 5.653 -7.664 -1.933 1.00 98.00 74 THR A C 1
ATOM 549 O O . THR A 1 74 ? 4.803 -8.361 -1.387 1.00 98.00 74 THR A O 1
ATOM 552 N N . SER A 1 75 ? 5.423 -7.045 -3.095 1.00 97.94 75 SER A N 1
ATOM 553 C CA . SER A 1 75 ? 4.139 -7.107 -3.792 1.00 97.94 75 SER A CA 1
ATOM 554 C C . SER A 1 75 ? 3.777 -8.528 -4.232 1.00 97.94 75 SER A C 1
ATOM 556 O O . SER A 1 75 ? 2.622 -8.929 -4.086 1.00 97.94 75 SER A O 1
ATOM 558 N N . ARG A 1 76 ? 4.756 -9.314 -4.696 1.00 97.31 76 ARG A N 1
ATOM 559 C CA . ARG A 1 76 ? 4.561 -10.716 -5.108 1.00 97.31 76 ARG A CA 1
ATOM 560 C C . ARG A 1 76 ? 4.228 -11.658 -3.954 1.00 97.31 76 ARG A C 1
ATOM 562 O O . ARG A 1 76 ? 3.588 -12.678 -4.183 1.00 97.31 76 ARG A O 1
ATOM 569 N N . CYS A 1 77 ? 4.638 -11.326 -2.731 1.00 96.44 77 CYS A N 1
ATOM 570 C CA . CYS A 1 77 ? 4.276 -12.092 -1.537 1.00 96.44 77 CYS A CA 1
ATOM 571 C C . CYS A 1 77 ? 2.812 -11.890 -1.117 1.00 96.44 77 CYS A C 1
ATOM 573 O O . CYS A 1 77 ? 2.299 -12.656 -0.302 1.00 96.44 77 CYS A O 1
ATOM 575 N N . LEU A 1 78 ? 2.133 -10.870 -1.650 1.00 94.94 78 LEU A N 1
ATOM 576 C CA . LEU A 1 78 ? 0.727 -10.616 -1.363 1.00 94.94 78 LEU A CA 1
ATOM 577 C C . LEU A 1 78 ? -0.159 -11.468 -2.271 1.00 94.94 78 LEU A C 1
ATOM 579 O O . LEU A 1 78 ? -0.005 -11.467 -3.492 1.00 94.94 78 LEU A O 1
ATOM 583 N N . ALA A 1 79 ? -1.146 -12.136 -1.678 1.00 91.19 79 ALA A N 1
ATOM 584 C CA . ALA A 1 79 ? -2.195 -12.786 -2.450 1.00 91.19 79 ALA A CA 1
ATOM 585 C C . ALA A 1 79 ? -3.017 -11.724 -3.212 1.00 91.19 79 ALA A C 1
ATOM 587 O O . ALA A 1 79 ? -3.435 -10.736 -2.600 1.00 91.19 79 ALA A O 1
ATOM 588 N N . PRO A 1 80 ? -3.288 -11.910 -4.517 1.00 89.38 80 PRO A N 1
ATOM 589 C CA . PRO A 1 80 ? -4.203 -11.041 -5.246 1.00 89.38 80 PRO A CA 1
ATOM 590 C C . PRO A 1 80 ? -5.580 -11.035 -4.583 1.00 89.38 80 PRO A C 1
ATOM 592 O O . PRO A 1 80 ? -6.111 -12.080 -4.203 1.00 89.38 80 PRO A O 1
ATOM 595 N N . GLY A 1 81 ? -6.169 -9.852 -4.443 1.00 84.88 81 GLY A N 1
ATOM 596 C CA . GLY A 1 81 ? -7.424 -9.688 -3.723 1.00 84.88 81 GLY A CA 1
ATOM 597 C C . GLY A 1 81 ? -8.220 -8.474 -4.177 1.00 84.88 81 GLY A C 1
ATOM 598 O O . GLY A 1 81 ? -7.879 -7.782 -5.133 1.00 84.88 81 GLY A O 1
ATOM 599 N N . ARG A 1 82 ? -9.323 -8.217 -3.469 1.00 84.69 82 ARG A N 1
ATOM 600 C CA . ARG A 1 82 ? -10.214 -7.077 -3.740 1.00 84.69 82 ARG A CA 1
ATOM 601 C C . ARG A 1 82 ? -9.643 -5.725 -3.303 1.00 84.69 82 ARG A C 1
ATOM 603 O O . ARG A 1 82 ? -10.154 -4.702 -3.756 1.00 84.69 82 ARG A O 1
ATOM 610 N N . GLY A 1 83 ? -8.665 -5.736 -2.397 1.00 91.69 83 GLY A N 1
ATOM 611 C CA . GLY A 1 83 ? -8.034 -4.537 -1.857 1.00 91.69 83 GLY A CA 1
ATOM 612 C C . GLY A 1 83 ? -7.146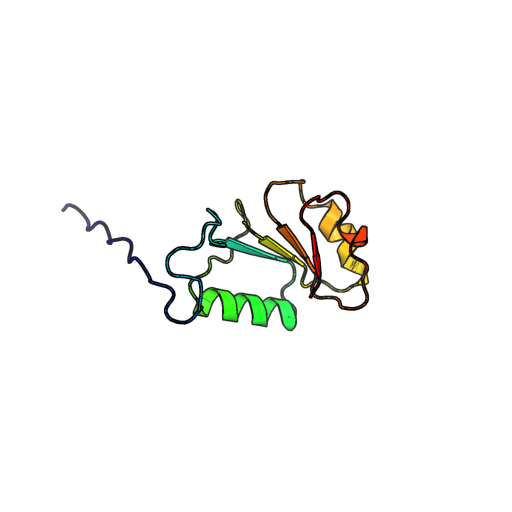 -3.843 -2.887 1.00 91.69 83 GLY A C 1
ATOM 613 O O . GLY A 1 83 ? -6.685 -4.454 -3.851 1.00 91.69 83 GLY A O 1
ATOM 614 N N . TRP A 1 84 ? -6.919 -2.549 -2.688 1.00 96.75 84 TRP A N 1
ATOM 615 C CA . TRP A 1 84 ? -5.938 -1.796 -3.465 1.00 96.75 84 TRP A CA 1
ATOM 616 C C . TRP A 1 84 ? -4.533 -2.060 -2.935 1.00 96.75 84 TRP A C 1
ATOM 618 O O . TRP A 1 84 ? -4.327 -2.070 -1.727 1.00 96.75 84 TRP A O 1
ATOM 628 N N . VAL A 1 85 ? -3.553 -2.200 -3.820 1.00 98.12 85 VAL A N 1
ATOM 629 C CA . VAL A 1 85 ? -2.135 -2.263 -3.450 1.00 98.12 85 VAL A CA 1
ATOM 630 C C . VAL A 1 85 ? -1.450 -1.005 -3.965 1.00 98.12 85 VAL A C 1
ATOM 632 O O . VAL A 1 85 ? -1.614 -0.644 -5.129 1.00 98.12 85 VAL A O 1
ATOM 635 N N . GLY A 1 86 ? -0.684 -0.323 -3.120 1.00 98.12 86 GLY A N 1
ATOM 636 C CA . GLY A 1 86 ? 0.085 0.838 -3.553 1.00 98.12 86 GLY A CA 1
ATOM 637 C C . GLY A 1 86 ? 1.433 0.964 -2.875 1.00 98.12 86 GLY A C 1
ATOM 638 O O . GLY A 1 86 ? 1.686 0.320 -1.861 1.00 98.12 86 GLY A O 1
ATOM 639 N N . HIS A 1 87 ? 2.307 1.799 -3.428 1.00 98.44 87 HIS A N 1
ATOM 640 C CA . HIS A 1 87 ? 3.607 2.115 -2.836 1.00 98.44 87 HIS A CA 1
ATOM 641 C C . HIS A 1 87 ? 3.840 3.621 -2.747 1.00 98.44 87 HIS A C 1
ATOM 643 O O . HIS A 1 87 ? 3.222 4.412 -3.458 1.00 98.44 87 HIS A O 1
ATOM 649 N N . VAL A 1 88 ? 4.778 4.008 -1.886 1.00 97.94 88 VAL A N 1
ATOM 650 C CA . VAL A 1 88 ? 5.125 5.418 -1.636 1.00 97.94 88 VAL A CA 1
ATOM 651 C C . VAL A 1 88 ? 6.320 5.926 -2.455 1.00 97.94 88 VAL A C 1
ATOM 653 O O . VAL A 1 88 ? 6.692 7.087 -2.327 1.00 97.94 88 VAL A O 1
ATOM 656 N N . SER A 1 89 ? 6.965 5.065 -3.252 1.00 97.19 89 SER A N 1
ATOM 657 C CA . SER A 1 89 ? 8.061 5.478 -4.141 1.00 97.19 89 SER A CA 1
ATOM 658 C C . SER A 1 89 ? 7.531 6.279 -5.332 1.00 97.19 89 SER A C 1
ATOM 660 O O . SER A 1 89 ? 6.639 5.805 -6.033 1.00 97.19 89 SER A O 1
ATOM 662 N N . GLY A 1 90 ? 8.146 7.435 -5.600 1.00 95.94 90 GLY A N 1
ATOM 663 C CA . GLY A 1 90 ? 7.882 8.245 -6.795 1.00 95.94 90 GLY A CA 1
ATOM 664 C C . GLY A 1 90 ? 8.712 7.850 -8.025 1.00 95.94 90 GLY A C 1
ATOM 665 O O . GLY A 1 90 ? 8.501 8.399 -9.103 1.00 95.94 90 GLY A O 1
ATOM 666 N N . ALA A 1 91 ? 9.669 6.926 -7.880 1.00 96.19 91 ALA A N 1
ATOM 667 C CA . ALA A 1 91 ? 10.536 6.466 -8.971 1.00 96.19 91 ALA A CA 1
ATOM 668 C C . ALA A 1 91 ? 10.184 5.052 -9.462 1.00 96.19 91 ALA A C 1
ATOM 670 O O . ALA A 1 91 ? 10.531 4.678 -10.582 1.00 96.19 91 ALA A O 1
ATOM 671 N N . THR A 1 92 ? 9.505 4.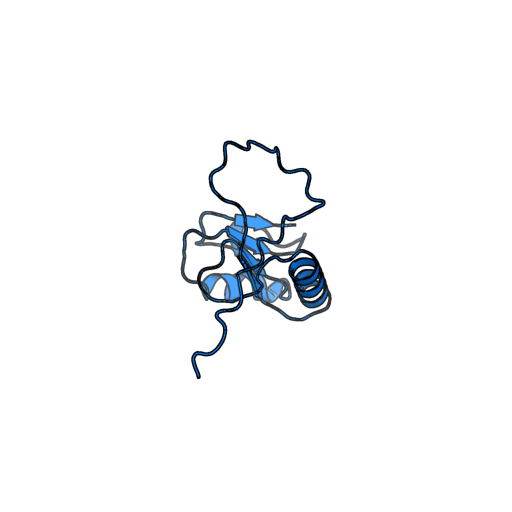259 -8.630 1.00 98.12 92 THR A N 1
ATOM 672 C CA . THR A 1 92 ? 9.143 2.878 -8.962 1.00 98.12 92 THR A CA 1
ATOM 673 C C . THR A 1 92 ? 7.894 2.855 -9.850 1.00 98.12 92 THR A C 1
ATOM 675 O O . THR A 1 92 ? 6.895 3.484 -9.504 1.00 98.12 92 THR A O 1
ATOM 678 N N . PRO A 1 93 ? 7.908 2.153 -10.998 1.00 97.81 93 PRO A N 1
ATOM 679 C CA . PRO A 1 93 ? 6.752 2.085 -11.883 1.00 97.81 93 PRO A CA 1
ATOM 680 C C . PRO A 1 93 ? 5.649 1.189 -11.312 1.00 97.81 93 PRO A C 1
ATOM 682 O O . PRO A 1 93 ? 5.919 0.185 -10.655 1.00 97.81 93 PRO A O 1
ATOM 685 N N . LEU A 1 94 ? 4.399 1.467 -11.692 1.00 97.94 94 LEU A N 1
ATOM 686 C CA . LEU A 1 94 ? 3.223 0.712 -11.240 1.00 97.94 94 LEU A CA 1
ATOM 687 C C . LEU A 1 94 ? 3.242 -0.782 -11.631 1.00 97.94 94 LEU A C 1
ATOM 689 O O . LEU A 1 94 ? 2.566 -1.601 -11.007 1.00 97.94 94 LEU A O 1
ATOM 693 N N . ALA A 1 95 ? 4.029 -1.153 -12.646 1.00 97.94 95 ALA A N 1
ATOM 694 C CA . ALA A 1 95 ? 4.269 -2.547 -13.030 1.00 97.94 95 ALA A CA 1
ATOM 695 C C . ALA A 1 95 ? 4.993 -3.355 -11.933 1.00 97.94 95 ALA A C 1
ATOM 697 O O . ALA A 1 95 ? 4.864 -4.573 -11.874 1.00 97.94 95 ALA A O 1
ATOM 698 N N . ALA A 1 96 ? 5.694 -2.699 -10.999 1.00 98.25 96 ALA A N 1
ATOM 699 C CA . ALA A 1 96 ? 6.275 -3.370 -9.836 1.00 98.25 96 ALA A CA 1
ATOM 700 C C . ALA A 1 96 ? 5.213 -3.992 -8.910 1.00 98.25 96 ALA A C 1
ATOM 702 O O . ALA A 1 96 ? 5.555 -4.815 -8.068 1.00 98.25 96 ALA A O 1
ATOM 703 N N . LEU A 1 97 ? 3.940 -3.612 -9.065 1.00 98.44 9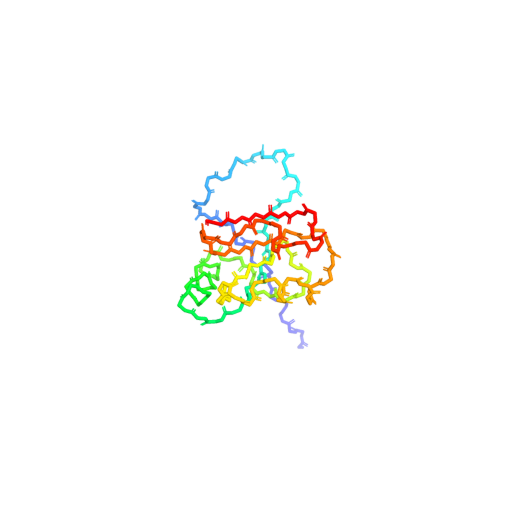7 LEU A N 1
ATOM 704 C CA . LEU A 1 97 ? 2.815 -4.169 -8.318 1.00 98.44 97 LEU A CA 1
ATOM 705 C C . LEU A 1 97 ? 2.071 -5.286 -9.075 1.00 98.44 97 LEU A C 1
ATOM 707 O O . LEU A 1 97 ? 0.972 -5.665 -8.673 1.00 98.44 97 LEU A O 1
ATOM 711 N N . ASP A 1 98 ? 2.608 -5.802 -10.185 1.00 96.31 98 ASP A N 1
ATOM 712 C CA . ASP A 1 98 ? 2.058 -7.012 -10.805 1.00 96.31 98 ASP A CA 1
ATOM 713 C C . ASP A 1 98 ? 2.109 -8.194 -9.812 1.00 96.31 98 ASP A C 1
ATOM 715 O O . ASP A 1 98 ? 3.126 -8.378 -9.136 1.00 96.31 98 ASP A O 1
ATOM 719 N N . PRO A 1 99 ? 1.048 -9.021 -9.710 1.00 94.88 99 PRO A N 1
ATOM 720 C CA . PRO A 1 99 ? -0.101 -9.135 -10.620 1.00 94.88 99 PRO A CA 1
ATOM 721 C C . PRO A 1 99 ? -1.383 -8.409 -10.156 1.00 94.88 99 PRO A C 1
ATOM 723 O O . PRO A 1 99 ? -2.454 -8.658 -10.704 1.00 94.88 99 PRO A O 1
ATOM 726 N N . HIS A 1 100 ? -1.326 -7.551 -9.134 1.00 96.94 100 HIS A N 1
ATOM 727 C CA . HIS A 1 100 ? -2.530 -6.950 -8.536 1.00 96.94 100 HIS A CA 1
ATOM 728 C C . HIS A 1 100 ? -3.292 -6.106 -9.557 1.00 96.94 100 HIS A C 1
ATOM 730 O O . HIS A 1 100 ? -2.678 -5.393 -10.327 1.00 96.94 100 HIS A O 1
ATOM 736 N N . GLU A 1 101 ? -4.621 -6.130 -9.612 1.00 94.69 101 GLU A N 1
ATOM 737 C CA . GLU A 1 101 ? -5.352 -5.324 -10.614 1.00 94.69 101 GLU A CA 1
ATOM 738 C C . GLU A 1 101 ? -5.585 -3.882 -10.145 1.00 94.69 101 GLU A C 1
ATOM 740 O O . GLU A 1 101 ? -5.497 -2.931 -10.920 1.00 94.69 101 GLU A O 1
ATOM 745 N N . ARG A 1 102 ? -5.854 -3.710 -8.848 1.00 95.94 102 ARG A N 1
ATOM 746 C CA . ARG A 1 102 ? -6.144 -2.420 -8.215 1.00 95.94 102 ARG A CA 1
ATOM 747 C C . ARG A 1 102 ? -4.865 -1.832 -7.643 1.00 95.94 102 ARG A C 1
ATOM 749 O O . ARG A 1 102 ? -4.462 -2.181 -6.536 1.00 95.94 102 ARG A O 1
ATOM 756 N N . ARG A 1 103 ? -4.221 -0.961 -8.417 1.00 97.62 103 ARG A N 1
ATOM 757 C CA . ARG A 1 103 ? -2.879 -0.445 -8.129 1.00 97.62 103 ARG A CA 1
ATOM 758 C C . ARG A 1 103 ? -2.839 1.075 -8.081 1.00 97.62 103 ARG A C 1
ATOM 760 O O . ARG A 1 103 ? -3.533 1.725 -8.860 1.00 97.62 103 ARG A O 1
ATOM 767 N N . PHE A 1 104 ? -1.995 1.634 -7.218 1.00 97.56 104 PHE A N 1
ATOM 768 C CA . PHE A 1 104 ? -1.665 3.064 -7.229 1.00 97.56 104 PHE A CA 1
ATOM 769 C C . PHE A 1 104 ? -0.245 3.339 -6.704 1.00 97.56 104 PHE A C 1
ATOM 771 O O . PHE A 1 104 ? 0.376 2.491 -6.070 1.00 97.56 104 PHE A O 1
ATOM 778 N N . SER A 1 105 ? 0.263 4.542 -6.950 1.00 96.69 105 SER A N 1
ATOM 779 C CA . SER A 1 105 ? 1.499 5.069 -6.360 1.00 96.69 105 SER A CA 1
ATOM 780 C C . SER A 1 105 ? 1.258 6.498 -5.867 1.00 96.69 105 SER A C 1
ATOM 782 O O . SER A 1 105 ? 0.338 7.158 -6.361 1.00 96.69 105 SER A O 1
ATOM 784 N N . LEU A 1 106 ? 2.040 6.952 -4.883 1.00 90.62 106 LEU A N 1
ATOM 785 C CA . LEU A 1 106 ? 1.979 8.317 -4.337 1.00 90.62 106 LEU A CA 1
ATOM 786 C C . LEU A 1 106 ? 3.052 9.239 -4.919 1.00 90.62 106 LEU A C 1
ATOM 788 O O . LEU A 1 106 ? 4.143 8.729 -5.255 1.00 90.62 106 LEU A O 1
#

Secondary structure (DSSP, 8-state):
-------------TT----TT-S------EEEEE--SHHHHHHHHHHHTTT-EE-SSS-SEEEE-S-GGGHHHHHHTSPP-SSEEEE--SSS-GGGGTT-SSEEE-

Radius of gyration: 16.28 Å; chains: 1; bounding box: 38×29×51 Å

Sequence (106 aa):
MPQHAAAHGTSTIRGARHPVRSWSYRVIERVHVIGSGRVGSAITARLSERGVAVAEDDPDVVLLCVPDTAIADTSRCLAPGRGWVGHVSGATPLAALDPHERRFSL

pLDDT: mean 82.59, std 23.03, range [30.75, 98.56]